Protein AF-M7XDT0-F1 (afdb_monomer_lite)

Organism: NCBI:txid1239962

Secondary structure (DSSP, 8-state):
-HHHHHHHHHHHHHHHHHHSHHHHHHSHHHHHHH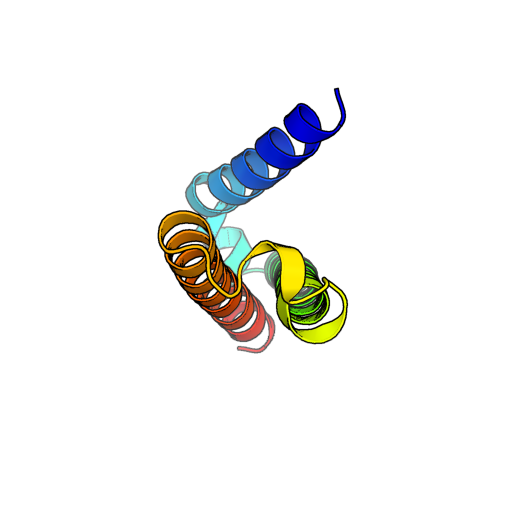HHHHHHHHHHHHIIIIIS-GGGTTT-HHHHHHHHHHHHHHHHHHHHHHHHHH-

Radius of gyration: 14.78 Å; chains: 1; bounding box: 34×31×40 Å

pLDDT: mean 94.97, std 3.2, range [81.19, 98.0]

Sequence (87 aa):
MHTFFIAFTVFAMGVLCITSYADLIGTKLGKHICFGLGVFWTIRLFVQLFVYSPKLWKGKTFETIVHILFSLFWTYMGVVFLWTALN

Structure (mmCIF, N/CA/C/O backbone):
data_AF-M7XDT0-F1
#
_entry.id   AF-M7XDT0-F1
#
loop_
_atom_site.group_PDB
_atom_site.id
_atom_site.type_symbol
_atom_site.label_atom_id
_atom_site.label_alt_id
_atom_site.label_comp_id
_atom_site.label_asym_id
_atom_site.label_entity_id
_atom_site.label_seq_id
_atom_site.pdbx_PDB_ins_code
_atom_site.Cartn_x
_atom_site.Cartn_y
_atom_site.Cartn_z
_atom_site.occupancy
_atom_site.B_iso_or_equiv
_atom_site.auth_seq_id
_atom_site.auth_comp_id
_atom_site.auth_asym_id
_atom_site.auth_atom_id
_atom_site.pdbx_PDB_model_num
ATOM 1 N N . MET A 1 1 ? -7.060 18.285 6.355 1.00 81.19 1 MET A N 1
ATOM 2 C CA . MET A 1 1 ? -5.897 18.391 5.442 1.00 81.19 1 MET A CA 1
ATOM 3 C C . MET A 1 1 ? -5.148 17.067 5.300 1.00 81.19 1 MET A C 1
ATOM 5 O O . MET A 1 1 ? -5.088 16.563 4.193 1.00 81.19 1 MET A O 1
ATOM 9 N N . HIS A 1 2 ? -4.654 16.435 6.374 1.00 83.12 2 HIS A N 1
ATOM 10 C CA . HIS A 1 2 ? -3.885 15.175 6.265 1.00 83.12 2 HIS A CA 1
ATOM 11 C C . HIS A 1 2 ? -4.630 14.004 5.599 1.00 83.12 2 HIS A C 1
ATOM 13 O O . HIS A 1 2 ? -4.063 13.311 4.761 1.00 83.12 2 HIS A O 1
ATOM 19 N N . THR A 1 3 ? -5.912 13.804 5.916 1.00 89.62 3 THR A N 1
ATOM 20 C CA . THR A 1 3 ? -6.738 12.733 5.328 1.00 89.62 3 THR A CA 1
ATOM 21 C C . THR A 1 3 ? -6.919 12.872 3.817 1.00 89.62 3 THR A C 1
ATOM 23 O O . THR A 1 3 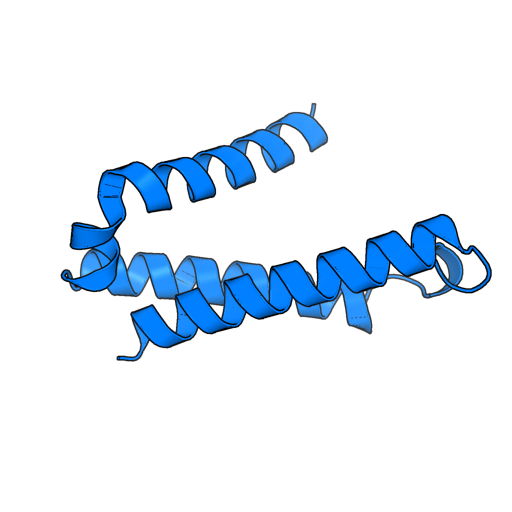? -6.942 11.865 3.115 1.00 89.62 3 THR A O 1
ATOM 26 N N . PHE A 1 4 ? -6.976 14.108 3.310 1.00 91.50 4 PHE A N 1
ATOM 27 C CA . PHE A 1 4 ? -7.029 14.383 1.876 1.00 91.50 4 PHE A CA 1
ATOM 28 C C . PHE A 1 4 ? -5.764 13.890 1.169 1.00 91.50 4 PHE A C 1
ATOM 30 O O . PHE A 1 4 ? -5.864 13.173 0.182 1.00 91.50 4 PHE A O 1
ATOM 37 N N . PHE A 1 5 ? -4.580 14.192 1.711 1.00 92.00 5 PHE A N 1
ATOM 38 C CA . PHE A 1 5 ? -3.319 13.728 1.126 1.00 92.00 5 PHE A CA 1
ATOM 39 C C . PHE A 1 5 ? -3.184 12.207 1.151 1.00 92.00 5 PHE A C 1
ATOM 41 O O . PHE A 1 5 ? -2.657 11.631 0.207 1.00 92.00 5 PHE A O 1
ATOM 48 N N . ILE A 1 6 ? -3.693 11.540 2.191 1.00 92.31 6 ILE A N 1
ATOM 49 C CA . ILE A 1 6 ? -3.723 10.072 2.225 1.00 92.31 6 ILE A CA 1
ATOM 50 C C . ILE A 1 6 ? -4.598 9.546 1.084 1.00 92.31 6 ILE A C 1
ATOM 52 O O . ILE A 1 6 ? -4.134 8.724 0.300 1.00 92.31 6 ILE A O 1
ATOM 56 N N . ALA A 1 7 ? -5.832 10.040 0.957 1.00 93.62 7 ALA A N 1
ATOM 57 C CA . ALA A 1 7 ? -6.741 9.617 -0.106 1.00 93.62 7 ALA A CA 1
ATOM 58 C C . ALA A 1 7 ? -6.164 9.900 -1.503 1.00 93.62 7 ALA A C 1
ATOM 60 O O . ALA A 1 7 ? -6.195 9.028 -2.368 1.00 93.62 7 ALA A O 1
ATOM 61 N N . PHE A 1 8 ? -5.575 11.081 -1.697 1.00 95.88 8 PHE A N 1
ATOM 62 C CA . PHE A 1 8 ? -4.939 11.477 -2.949 1.00 95.88 8 PHE A CA 1
ATOM 63 C C . PHE A 1 8 ? -3.751 10.580 -3.307 1.00 95.88 8 PHE A C 1
ATOM 65 O O . PHE A 1 8 ? -3.649 10.132 -4.443 1.00 95.88 8 PHE A O 1
ATOM 72 N N . THR A 1 9 ? -2.888 10.253 -2.344 1.00 94.75 9 THR A N 1
ATOM 73 C CA . THR A 1 9 ? -1.754 9.348 -2.572 1.00 94.75 9 THR A CA 1
ATOM 74 C C . THR A 1 9 ? -2.223 7.949 -2.966 1.00 94.75 9 THR A C 1
ATOM 76 O O . THR A 1 9 ? -1.695 7.377 -3.915 1.00 94.75 9 THR A O 1
ATOM 79 N N . VAL A 1 10 ? -3.248 7.405 -2.298 1.00 95.00 10 VAL A N 1
ATOM 80 C CA . VAL A 1 10 ? -3.815 6.092 -2.660 1.00 95.00 10 VAL A CA 1
ATOM 81 C C . VAL A 1 10 ? -4.450 6.130 -4.052 1.00 95.00 10 VAL A C 1
ATOM 83 O O . VAL A 1 10 ? -4.251 5.211 -4.845 1.00 95.00 10 VAL A O 1
ATOM 86 N N . PHE A 1 11 ? -5.159 7.211 -4.379 1.00 96.56 11 PHE A N 1
ATOM 87 C CA . PHE A 1 11 ? -5.707 7.430 -5.714 1.00 96.56 11 PHE A CA 1
ATOM 88 C C . PHE A 1 11 ? -4.603 7.487 -6.779 1.00 96.56 11 PHE A C 1
ATOM 90 O O . PHE A 1 11 ? -4.687 6.781 -7.780 1.00 96.56 11 PHE A O 1
ATOM 97 N N . ALA A 1 12 ? -3.536 8.252 -6.542 1.00 97.31 12 ALA A N 1
ATOM 98 C CA . ALA A 1 12 ? -2.406 8.371 -7.459 1.00 97.31 12 ALA A CA 1
ATOM 99 C C . ALA A 1 12 ? -1.679 7.032 -7.670 1.00 97.31 12 ALA A C 1
ATOM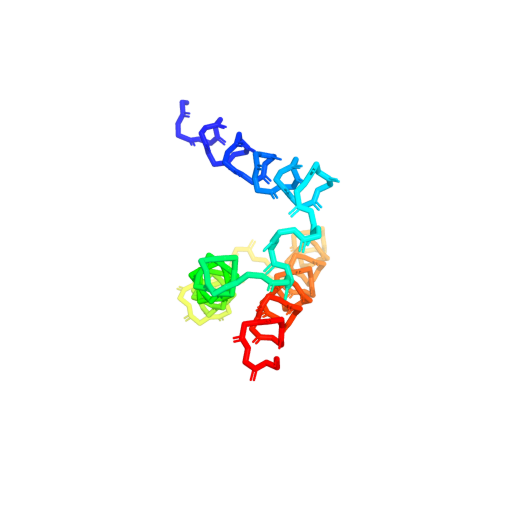 101 O O . ALA A 1 12 ? -1.330 6.703 -8.801 1.00 97.31 12 ALA A O 1
ATOM 102 N N . MET A 1 13 ? -1.508 6.224 -6.615 1.00 96.06 13 MET A N 1
ATOM 103 C CA . MET A 1 13 ? -0.983 4.856 -6.734 1.00 96.06 13 MET A CA 1
ATOM 104 C C . MET A 1 13 ? -1.875 3.987 -7.632 1.00 96.06 13 MET A C 1
ATOM 106 O O . MET A 1 13 ? -1.365 3.222 -8.447 1.00 96.06 13 MET A O 1
ATOM 110 N N . GLY A 1 14 ? -3.200 4.121 -7.518 1.00 95.69 14 GLY A N 1
ATOM 111 C CA . GLY A 1 14 ? -4.155 3.437 -8.392 1.00 95.69 14 GLY A CA 1
ATOM 112 C C . GLY A 1 14 ? -4.055 3.893 -9.850 1.00 95.69 14 GLY A C 1
ATOM 113 O O . GLY A 1 14 ? -3.970 3.055 -10.745 1.00 95.69 14 GLY A O 1
ATOM 114 N N . VAL A 1 15 ? -3.996 5.207 -10.092 1.00 97.81 15 VAL A N 1
ATOM 115 C CA . VAL A 1 15 ? -3.808 5.774 -11.439 1.00 97.81 15 VAL A CA 1
ATOM 116 C C . VAL A 1 15 ? -2.518 5.254 -12.066 1.00 97.81 15 VAL A C 1
ATOM 118 O O . VAL A 1 15 ? -2.563 4.764 -13.188 1.00 97.81 15 VAL A O 1
ATOM 121 N N . LEU A 1 16 ? -1.408 5.261 -11.319 1.00 96.56 16 LEU A N 1
ATOM 122 C CA . LEU A 1 16 ? -0.117 4.731 -11.766 1.00 96.56 16 LEU A CA 1
ATOM 123 C C . LEU A 1 16 ? -0.224 3.271 -12.234 1.00 96.56 16 LEU A C 1
ATOM 125 O O . LEU A 1 16 ? 0.344 2.908 -13.262 1.00 96.56 16 LEU A O 1
ATOM 129 N N . CYS A 1 17 ? -0.984 2.442 -11.513 1.00 95.88 17 CYS A N 1
ATOM 130 C CA . CYS A 1 17 ? -1.209 1.051 -11.901 1.00 95.88 17 CYS A CA 1
ATOM 131 C C . CYS A 1 17 ? -2.009 0.928 -13.198 1.00 95.88 17 CYS A C 1
ATOM 133 O O . CYS A 1 17 ? -1.738 0.029 -13.977 1.00 95.88 17 CYS A O 1
ATOM 135 N N . ILE A 1 18 ? -2.982 1.803 -13.450 1.00 97.00 18 ILE A N 1
ATOM 136 C CA . ILE A 1 18 ? -3.817 1.735 -14.659 1.00 97.00 18 ILE A CA 1
ATOM 137 C C . ILE A 1 18 ? -3.058 2.275 -15.876 1.00 97.00 18 ILE A C 1
ATOM 139 O O . ILE A 1 18 ? -3.107 1.680 -16.950 1.00 97.00 18 ILE A O 1
ATOM 143 N N . THR A 1 19 ? -2.346 3.391 -15.722 1.00 97.69 19 THR A N 1
ATOM 144 C CA . THR A 1 19 ? -1.705 4.091 -16.845 1.00 97.69 19 THR A CA 1
ATOM 145 C C . THR A 1 19 ? -0.352 3.510 -17.229 1.00 97.69 19 THR A C 1
ATOM 147 O O . THR A 1 19 ? 0.063 3.658 -18.374 1.00 97.69 19 THR A O 1
ATOM 150 N N . SER A 1 20 ? 0.352 2.877 -16.287 1.00 95.81 20 SER A N 1
ATOM 151 C CA . SER A 1 20 ? 1.767 2.513 -16.445 1.00 95.81 20 SER A CA 1
ATOM 152 C C . SER A 1 20 ? 2.059 1.064 -16.045 1.00 95.81 20 SER A C 1
ATOM 154 O O . SER A 1 20 ? 3.193 0.737 -15.696 1.00 95.81 20 SER A O 1
ATOM 156 N N . TYR A 1 21 ? 1.059 0.171 -16.104 1.00 95.25 21 TYR A N 1
ATOM 157 C CA . TYR A 1 21 ? 1.228 -1.234 -15.705 1.00 95.25 21 TYR A CA 1
ATOM 158 C C . TYR A 1 21 ? 2.369 -1.936 -16.454 1.00 95.25 21 TYR A C 1
ATOM 160 O O . TYR A 1 21 ? 3.138 -2.660 -15.831 1.00 95.25 21 TYR A O 1
ATOM 168 N N . ALA A 1 22 ? 2.502 -1.711 -17.768 1.00 96.19 22 ALA A N 1
ATOM 169 C CA . ALA A 1 22 ? 3.501 -2.382 -18.598 1.00 96.19 22 ALA A CA 1
ATOM 170 C C . ALA A 1 22 ? 4.934 -2.049 -18.147 1.00 96.19 22 ALA A C 1
ATOM 172 O O . ALA A 1 22 ? 5.780 -2.938 -18.050 1.00 96.19 22 ALA A O 1
ATOM 173 N N . ASP A 1 23 ? 5.180 -0.789 -17.783 1.00 96.56 23 ASP A N 1
ATOM 174 C CA . ASP A 1 23 ? 6.481 -0.348 -17.282 1.00 96.56 23 ASP A CA 1
ATOM 175 C C . ASP A 1 23 ? 6.738 -0.827 -15.851 1.00 96.56 23 ASP A C 1
ATOM 177 O O . ASP A 1 23 ? 7.869 -1.194 -15.518 1.00 96.56 23 ASP A O 1
ATOM 181 N N . LEU A 1 24 ? 5.695 -0.860 -15.012 1.00 96.31 24 LEU A N 1
ATOM 182 C CA . LEU A 1 24 ? 5.777 -1.367 -13.640 1.00 96.31 24 LEU A CA 1
ATOM 183 C C . LEU A 1 24 ? 6.216 -2.835 -13.601 1.00 96.31 24 LEU A C 1
ATOM 185 O O . LEU A 1 24 ? 7.086 -3.183 -12.806 1.00 96.31 24 LEU A O 1
ATOM 189 N N . ILE A 1 25 ? 5.656 -3.675 -14.474 1.00 96.38 25 ILE A N 1
ATOM 190 C CA . ILE A 1 25 ? 5.973 -5.111 -14.519 1.00 96.38 25 ILE A CA 1
ATOM 191 C C . ILE A 1 25 ? 7.240 -5.415 -15.335 1.00 96.38 25 ILE A C 1
ATOM 193 O O . ILE A 1 25 ? 7.961 -6.363 -15.029 1.00 96.38 25 ILE A O 1
ATOM 197 N N . GLY A 1 26 ? 7.514 -4.632 -16.386 1.00 94.94 26 GLY A N 1
ATOM 198 C CA . GLY A 1 26 ? 8.532 -4.955 -17.390 1.00 94.94 26 GLY A CA 1
ATOM 199 C C . GLY A 1 26 ? 9.915 -4.362 -17.131 1.00 94.94 26 GLY A C 1
ATOM 200 O O . GLY A 1 26 ? 10.904 -4.859 -17.669 1.00 94.94 26 GLY A O 1
ATOM 201 N N . THR A 1 27 ? 10.022 -3.309 -16.316 1.00 97.12 27 THR A N 1
ATOM 202 C CA . THR A 1 27 ? 11.286 -2.576 -16.135 1.00 97.12 27 THR A CA 1
ATOM 203 C C . THR A 1 27 ? 11.887 -2.775 -14.748 1.00 97.12 27 THR A C 1
ATOM 205 O O . THR A 1 27 ? 11.187 -2.958 -13.754 1.00 97.12 27 THR A O 1
ATOM 208 N N . LYS A 1 28 ? 13.219 -2.666 -14.646 1.00 96.50 28 LYS A N 1
ATOM 209 C CA . LYS A 1 28 ? 13.923 -2.732 -13.354 1.00 96.50 28 LYS A CA 1
ATOM 210 C C . LYS A 1 28 ? 13.462 -1.630 -12.391 1.00 96.50 28 LYS A C 1
ATOM 212 O O . LYS A 1 28 ? 13.277 -1.890 -11.206 1.00 96.50 28 LYS A O 1
ATOM 217 N N . LEU A 1 29 ? 13.259 -0.411 -12.899 1.00 96.88 29 LEU A N 1
ATOM 218 C CA . LEU A 1 29 ? 12.735 0.697 -12.098 1.00 96.88 29 LEU A CA 1
ATOM 219 C C . LEU A 1 29 ? 11.304 0.407 -11.627 1.00 96.88 29 LEU A C 1
ATOM 221 O O . LEU A 1 29 ? 11.014 0.587 -10.448 1.00 96.88 29 LEU A O 1
ATOM 225 N N . GLY A 1 30 ? 10.449 -0.097 -12.519 1.00 96.94 30 GLY A N 1
ATOM 226 C CA . GLY A 1 30 ? 9.091 -0.530 -12.200 1.00 96.94 30 GLY A CA 1
ATOM 227 C C . GLY A 1 30 ? 9.057 -1.538 -11.055 1.00 96.94 30 GLY A C 1
ATOM 228 O O . GLY A 1 30 ? 8.381 -1.302 -10.056 1.00 96.94 30 GLY A O 1
ATOM 229 N N . LYS A 1 31 ? 9.896 -2.578 -11.114 1.00 96.56 31 LYS A N 1
ATOM 230 C CA . LYS A 1 31 ? 10.022 -3.570 -10.034 1.00 96.56 31 LYS A CA 1
ATOM 231 C C . LYS A 1 31 ? 10.479 -2.961 -8.706 1.00 96.56 31 LYS A C 1
ATOM 233 O O . LYS A 1 31 ? 9.956 -3.333 -7.659 1.00 96.56 31 LYS A O 1
ATOM 238 N N . HIS A 1 32 ? 11.395 -1.988 -8.717 1.00 97.69 32 HIS A N 1
ATOM 239 C CA . HIS A 1 32 ? 11.780 -1.261 -7.498 1.00 97.69 32 HIS A CA 1
ATOM 240 C C . HIS A 1 32 ? 10.633 -0.411 -6.930 1.00 97.69 32 HIS A C 1
ATOM 242 O O . HIS A 1 32 ? 10.451 -0.366 -5.711 1.00 97.69 32 HIS A O 1
ATOM 248 N N . ILE A 1 33 ? 9.830 0.223 -7.790 1.00 97.38 33 ILE A N 1
ATOM 249 C CA . ILE A 1 33 ? 8.624 0.952 -7.375 1.00 97.38 33 ILE A CA 1
ATOM 250 C C . ILE A 1 33 ? 7.614 -0.024 -6.760 1.00 97.38 33 ILE A C 1
ATOM 252 O O . ILE A 1 33 ? 7.133 0.217 -5.653 1.00 97.38 33 ILE A O 1
ATOM 256 N N . CYS A 1 34 ? 7.344 -1.153 -7.420 1.00 97.69 34 CYS A N 1
ATOM 257 C CA . CYS A 1 34 ? 6.481 -2.209 -6.894 1.00 97.69 34 CYS A CA 1
ATOM 258 C C . CYS A 1 34 ? 6.988 -2.736 -5.548 1.00 97.69 34 CYS A C 1
ATOM 260 O O . CYS A 1 34 ? 6.189 -2.904 -4.634 1.00 97.69 34 CYS A O 1
ATOM 262 N N . PHE A 1 35 ? 8.300 -2.912 -5.369 1.00 98.00 35 PHE A N 1
ATOM 263 C CA . PHE A 1 35 ? 8.872 -3.318 -4.085 1.00 98.00 35 PHE A CA 1
ATOM 264 C C . PHE A 1 35 ? 8.548 -2.305 -2.981 1.00 98.00 35 PHE A C 1
ATOM 266 O O . PHE A 1 35 ? 8.040 -2.679 -1.924 1.00 98.00 35 PHE A O 1
ATOM 273 N N . GLY A 1 36 ? 8.777 -1.013 -3.241 1.00 97.62 36 GLY A N 1
ATOM 274 C CA . GLY A 1 36 ? 8.463 0.059 -2.295 1.00 97.62 36 GLY A CA 1
ATOM 275 C C . GLY A 1 36 ? 6.976 0.113 -1.933 1.00 97.62 36 GLY A C 1
ATOM 276 O O . GLY A 1 36 ? 6.633 0.202 -0.753 1.00 97.62 36 GLY A O 1
ATOM 277 N N . LEU A 1 37 ? 6.089 -0.008 -2.926 1.00 97.31 37 LEU A N 1
ATOM 278 C CA . LEU A 1 37 ? 4.639 -0.064 -2.707 1.00 97.31 37 LEU A CA 1
ATOM 279 C C . LEU A 1 37 ? 4.230 -1.317 -1.918 1.00 97.31 37 LEU A C 1
ATOM 281 O O . LEU A 1 37 ? 3.430 -1.222 -0.989 1.00 97.31 37 LEU A O 1
ATOM 285 N N . GLY A 1 38 ? 4.814 -2.475 -2.223 1.00 97.50 38 GLY A N 1
ATOM 286 C CA . GLY A 1 38 ? 4.572 -3.730 -1.510 1.00 97.50 38 GLY A CA 1
ATOM 287 C C . GLY A 1 38 ? 4.976 -3.658 -0.036 1.00 97.50 38 GLY A C 1
ATOM 288 O O . GLY A 1 38 ? 4.194 -4.029 0.845 1.00 97.50 38 GLY A O 1
ATOM 289 N N . VAL A 1 39 ? 6.155 -3.100 0.254 1.00 98.00 39 VAL A N 1
ATOM 290 C CA . VAL A 1 39 ? 6.617 -2.836 1.627 1.00 98.00 39 VAL A CA 1
ATOM 291 C C . VAL A 1 39 ? 5.684 -1.852 2.334 1.00 98.00 39 VAL A C 1
ATOM 293 O O . VAL A 1 39 ? 5.271 -2.114 3.463 1.00 98.00 39 VAL A O 1
ATOM 296 N N . PHE A 1 40 ? 5.294 -0.758 1.673 1.00 97.25 40 PHE A N 1
ATOM 297 C CA . PHE A 1 40 ? 4.368 0.229 2.233 1.00 97.25 40 PHE A CA 1
ATOM 298 C C . PHE A 1 40 ? 3.037 -0.407 2.664 1.00 97.25 40 PHE A C 1
ATOM 300 O O . PHE A 1 40 ? 2.605 -0.219 3.804 1.00 97.25 40 PHE A O 1
ATOM 307 N N . TRP A 1 41 ? 2.407 -1.203 1.793 1.00 97.06 41 TRP A N 1
ATOM 308 C CA . TRP A 1 41 ? 1.142 -1.874 2.111 1.00 97.06 41 TRP A CA 1
ATOM 309 C C . TRP A 1 41 ? 1.291 -2.926 3.210 1.00 97.06 41 TRP A C 1
ATOM 311 O O . TRP A 1 41 ? 0.423 -3.026 4.077 1.00 97.06 41 TRP A O 1
ATOM 321 N N . THR A 1 42 ? 2.414 -3.646 3.234 1.00 96.94 42 THR A N 1
ATOM 322 C CA . THR A 1 42 ? 2.711 -4.643 4.274 1.00 96.94 42 THR A CA 1
ATOM 323 C C . THR A 1 42 ? 2.891 -3.992 5.642 1.00 96.94 42 THR A C 1
ATOM 325 O O . THR A 1 42 ? 2.281 -4.429 6.618 1.00 96.94 42 THR A O 1
ATOM 328 N N . ILE A 1 43 ? 3.663 -2.904 5.728 1.00 97.38 43 ILE A N 1
ATOM 329 C CA . ILE A 1 43 ? 3.823 -2.137 6.972 1.00 97.38 43 ILE A CA 1
ATOM 330 C C . ILE A 1 43 ? 2.471 -1.572 7.414 1.00 97.38 43 ILE A C 1
ATOM 332 O O . ILE A 1 43 ? 2.135 -1.626 8.596 1.00 97.38 43 ILE A O 1
ATOM 336 N N . ARG A 1 44 ? 1.660 -1.068 6.477 1.00 94.50 44 ARG A N 1
ATOM 337 C CA . ARG A 1 44 ? 0.325 -0.548 6.792 1.00 94.50 44 ARG A CA 1
ATOM 338 C C . ARG A 1 44 ? -0.593 -1.625 7.369 1.00 94.50 44 ARG A C 1
ATOM 340 O O . ARG A 1 44 ? -1.264 -1.361 8.366 1.00 94.50 44 ARG A O 1
ATOM 347 N N . LEU A 1 45 ? -0.587 -2.826 6.793 1.00 96.44 45 LEU A N 1
ATOM 348 C CA . LEU A 1 45 ? -1.310 -3.980 7.327 1.00 96.44 45 LEU A CA 1
ATOM 349 C C . LEU A 1 45 ? -0.790 -4.368 8.718 1.00 96.44 45 LEU A C 1
ATOM 351 O O . LEU A 1 45 ? -1.585 -4.557 9.635 1.00 96.44 45 LEU A O 1
ATOM 355 N N . PHE A 1 46 ? 0.532 -4.422 8.903 1.00 96.88 46 PHE A N 1
ATOM 356 C CA . PHE A 1 46 ? 1.155 -4.744 10.188 1.00 96.88 46 PHE A CA 1
ATOM 357 C C . PHE A 1 46 ? 0.723 -3.770 11.291 1.00 96.88 46 PHE A C 1
ATOM 359 O O . PHE A 1 46 ? 0.243 -4.185 12.344 1.00 96.88 46 PHE A O 1
ATOM 366 N N . VAL A 1 47 ? 0.819 -2.463 11.038 1.00 95.44 47 VAL A N 1
ATOM 367 C CA . VAL A 1 47 ? 0.370 -1.434 11.988 1.00 95.44 47 VAL A CA 1
ATOM 368 C C . VAL A 1 47 ? -1.121 -1.594 12.293 1.00 95.44 47 VAL A C 1
ATOM 370 O O . VAL A 1 47 ? -1.528 -1.490 13.451 1.00 95.44 47 VAL A O 1
ATOM 373 N N . GLN A 1 48 ? -1.937 -1.906 11.283 1.00 92.56 48 GLN A N 1
ATOM 374 C CA . GLN A 1 48 ? -3.372 -2.085 11.474 1.00 92.56 48 GLN A CA 1
ATOM 375 C C . GLN A 1 48 ? -3.726 -3.271 12.379 1.00 92.56 48 GLN A C 1
ATOM 377 O O . GLN A 1 48 ? -4.652 -3.153 13.181 1.00 92.56 48 GLN A O 1
ATOM 382 N N . LEU A 1 49 ? -3.001 -4.384 12.268 1.00 92.62 49 LEU A N 1
ATOM 383 C CA . LEU A 1 49 ? -3.281 -5.603 13.029 1.00 92.62 49 LEU A CA 1
ATOM 384 C C . LEU A 1 49 ? -2.651 -5.597 14.428 1.00 92.62 49 LEU A C 1
ATOM 386 O O . LEU A 1 49 ? -3.273 -6.082 15.372 1.00 92.62 49 LEU A O 1
ATOM 390 N N . PHE A 1 50 ? -1.434 -5.062 14.565 1.00 93.88 50 PHE A N 1
ATOM 391 C CA . PHE A 1 50 ? -0.632 -5.219 15.785 1.00 93.88 50 PHE A CA 1
ATOM 392 C C . PHE A 1 50 ? -0.487 -3.944 16.617 1.00 93.88 50 PHE A C 1
ATOM 394 O O . PHE A 1 50 ? -0.300 -4.033 17.828 1.00 93.88 50 PHE A O 1
ATOM 401 N N . VAL A 1 51 ? -0.562 -2.760 16.002 1.00 94.25 51 VAL A N 1
ATOM 402 C CA . VAL A 1 51 ? -0.317 -1.487 16.703 1.00 94.25 51 VAL A CA 1
ATOM 403 C C . VAL A 1 51 ? -1.625 -0.816 17.114 1.00 94.25 51 VAL A C 1
ATOM 405 O O . VAL A 1 51 ? -1.724 -0.281 18.220 1.00 94.25 51 VAL A O 1
ATOM 408 N N . TYR A 1 52 ? -2.652 -0.834 16.259 1.00 90.38 52 TYR A N 1
ATOM 409 C CA . TYR A 1 52 ? -3.933 -0.220 16.609 1.00 90.38 52 TYR A CA 1
ATOM 410 C C . TYR A 1 52 ? -4.703 -1.019 17.660 1.00 90.38 52 TYR A C 1
ATOM 412 O O . TYR A 1 52 ? -4.824 -2.240 17.603 1.00 90.38 52 TYR A O 1
ATOM 420 N N . SER A 1 53 ? -5.279 -0.294 18.624 1.00 91.94 53 SER A N 1
ATOM 421 C CA . SER A 1 53 ? -6.034 -0.909 19.711 1.00 91.94 53 SER A CA 1
ATOM 422 C C . SER A 1 53 ? -7.270 -1.647 19.178 1.00 91.94 53 SER A C 1
ATOM 424 O O . SER A 1 53 ? -8.098 -1.028 18.498 1.00 91.94 53 SER A O 1
ATOM 426 N N . PRO A 1 54 ? -7.495 -2.914 19.579 1.00 89.56 54 PRO A N 1
ATOM 427 C CA . PRO A 1 54 ? -8.712 -3.647 19.239 1.00 89.56 54 PRO A CA 1
ATOM 428 C C . PRO A 1 54 ? -10.003 -2.954 19.691 1.00 89.56 54 PRO A C 1
ATOM 430 O O . PRO A 1 54 ? -11.061 -3.209 19.125 1.00 89.56 54 PRO A O 1
ATOM 433 N N . LYS A 1 55 ? -9.928 -2.036 20.668 1.00 91.50 55 LYS A N 1
ATOM 434 C CA . LYS A 1 55 ? -11.065 -1.228 21.148 1.00 91.50 55 LYS A CA 1
ATOM 435 C C . LYS A 1 55 ? -11.719 -0.379 20.050 1.00 91.50 55 LYS A C 1
ATOM 437 O O . LYS A 1 55 ? -12.864 0.032 20.206 1.00 91.50 55 LYS A O 1
ATOM 442 N N . LEU A 1 56 ? -11.000 -0.092 18.963 1.00 87.31 56 LEU A N 1
ATOM 443 C CA . LEU A 1 56 ? -11.513 0.717 17.856 1.00 87.31 56 LEU A CA 1
ATOM 444 C C . LEU A 1 56 ? -12.571 -0.017 17.025 1.00 87.31 56 LEU A C 1
ATOM 446 O O . LEU A 1 56 ? -13.464 0.636 16.491 1.00 87.31 56 LEU A O 1
ATOM 450 N N . TRP A 1 57 ? -12.491 -1.347 16.938 1.00 89.62 57 TRP A N 1
ATOM 451 C CA . TRP A 1 57 ? -13.341 -2.143 16.049 1.00 89.62 57 TRP A CA 1
ATOM 452 C C . TRP A 1 57 ? -14.078 -3.282 16.761 1.00 89.62 57 TRP A C 1
ATOM 454 O O . TRP A 1 57 ? -15.235 -3.554 16.450 1.00 89.62 57 TRP A O 1
ATOM 464 N N . LYS A 1 58 ? -13.460 -3.929 17.754 1.00 86.06 58 LYS A N 1
ATOM 465 C CA . LYS A 1 58 ? -14.028 -5.103 18.425 1.00 86.06 58 LYS A CA 1
ATOM 466 C C . LYS A 1 58 ? -15.287 -4.731 19.215 1.00 86.06 58 LYS A C 1
ATOM 468 O O . LYS A 1 58 ? -15.255 -3.847 20.065 1.00 86.06 58 LYS A O 1
ATOM 473 N N . GLY A 1 59 ? -16.384 -5.441 18.946 1.00 92.69 59 GLY A N 1
ATOM 474 C CA . GLY A 1 59 ? -17.699 -5.189 19.554 1.00 92.69 59 GLY A CA 1
ATOM 475 C C . GLY A 1 59 ? -18.576 -4.210 18.770 1.00 92.69 59 GLY A C 1
ATOM 476 O O . GLY A 1 59 ? -19.728 -4.006 19.142 1.00 92.69 59 GLY A O 1
ATOM 477 N N . LYS A 1 60 ? -18.069 -3.646 17.666 1.00 94.62 60 LYS A N 1
ATOM 478 C CA . LYS A 1 60 ? -18.837 -2.792 16.760 1.00 94.62 60 LYS A CA 1
ATOM 479 C C . LYS A 1 60 ? -18.905 -3.439 15.381 1.00 94.62 60 LYS A C 1
ATOM 481 O O . LYS A 1 60 ? -17.877 -3.665 14.742 1.00 94.62 60 LYS A O 1
ATOM 486 N N . THR A 1 61 ? -20.110 -3.805 14.949 1.00 93.69 61 THR A N 1
ATOM 487 C CA . THR A 1 61 ? -20.319 -4.628 13.747 1.00 93.69 61 THR A CA 1
ATOM 488 C C . THR A 1 61 ? -19.800 -3.940 12.489 1.00 93.69 61 THR A C 1
ATOM 490 O O . THR A 1 61 ? -19.018 -4.538 11.753 1.00 93.69 61 THR A O 1
ATOM 493 N N . PHE A 1 62 ? -20.167 -2.675 12.275 1.00 95.00 62 PHE A N 1
ATOM 494 C CA . PHE A 1 62 ? -19.740 -1.902 11.112 1.00 95.00 62 PHE A CA 1
ATOM 495 C C . PHE A 1 62 ? -18.215 -1.745 11.057 1.00 95.00 62 PHE A C 1
ATOM 497 O O . PHE A 1 62 ? -17.591 -2.106 10.061 1.00 95.00 62 PHE A O 1
ATOM 504 N N . GLU A 1 63 ? -17.589 -1.290 12.141 1.00 95.31 63 GLU A N 1
ATOM 505 C CA . GLU A 1 63 ? -16.142 -1.087 12.200 1.00 95.31 63 GLU A CA 1
ATOM 506 C C . GLU A 1 63 ? -15.370 -2.401 12.072 1.00 95.31 63 GLU A C 1
ATOM 508 O O . GLU A 1 63 ? -14.305 -2.418 11.462 1.00 95.31 63 GLU A O 1
ATOM 513 N N . THR A 1 64 ? -15.910 -3.512 12.583 1.00 94.81 64 THR A N 1
ATOM 514 C CA . THR A 1 64 ? -15.320 -4.846 12.391 1.00 94.81 64 THR A CA 1
ATOM 515 C C . THR A 1 64 ? -15.352 -5.259 10.921 1.00 94.81 64 THR A C 1
ATOM 517 O O . THR A 1 64 ? -14.333 -5.705 10.396 1.00 94.81 64 THR A O 1
ATOM 520 N N . ILE A 1 65 ? -16.487 -5.081 10.237 1.00 96.19 65 ILE A N 1
ATOM 521 C CA . ILE A 1 65 ? -16.615 -5.389 8.804 1.00 96.19 65 ILE A CA 1
ATOM 522 C C . ILE A 1 65 ? -15.615 -4.556 8.002 1.00 96.19 65 ILE A C 1
ATOM 524 O O . ILE A 1 65 ? -14.845 -5.102 7.213 1.00 96.19 65 ILE A O 1
ATOM 528 N N . VAL A 1 66 ? -15.577 -3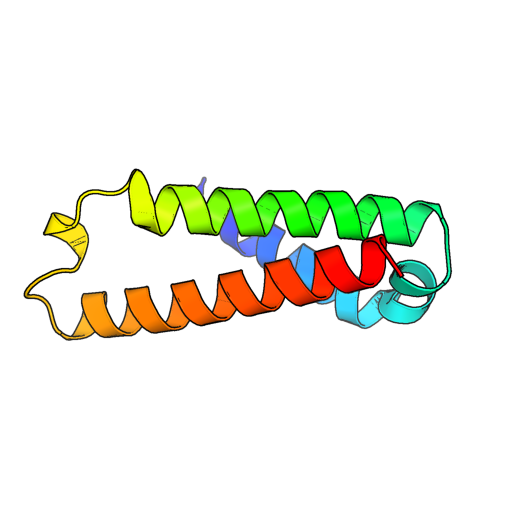.246 8.248 1.00 95.19 66 VAL A N 1
ATOM 529 C CA . VAL A 1 66 ? -14.646 -2.322 7.590 1.00 95.19 66 VAL A CA 1
ATOM 530 C C . VAL A 1 66 ? -13.196 -2.728 7.861 1.00 95.19 66 VAL A C 1
ATOM 532 O O . VAL A 1 66 ? -12.392 -2.776 6.932 1.00 95.19 66 VAL A O 1
ATOM 535 N N . HIS A 1 67 ? -12.855 -3.079 9.103 1.00 94.06 67 HIS A N 1
ATOM 536 C CA . HIS A 1 67 ? -11.511 -3.526 9.465 1.00 94.06 67 HIS A CA 1
ATOM 537 C C . HIS A 1 67 ? -11.098 -4.783 8.688 1.00 94.06 67 HIS A C 1
ATOM 539 O O . HIS A 1 67 ? -10.003 -4.810 8.130 1.00 94.06 67 HIS A O 1
ATOM 545 N N . ILE A 1 68 ? -11.971 -5.792 8.599 1.00 95.44 68 ILE A N 1
ATOM 546 C CA . ILE A 1 68 ? -11.699 -7.034 7.858 1.00 95.44 68 ILE A CA 1
ATOM 547 C C . ILE A 1 68 ? -11.550 -6.752 6.360 1.00 95.44 68 ILE A C 1
ATOM 549 O O . ILE A 1 68 ? -10.563 -7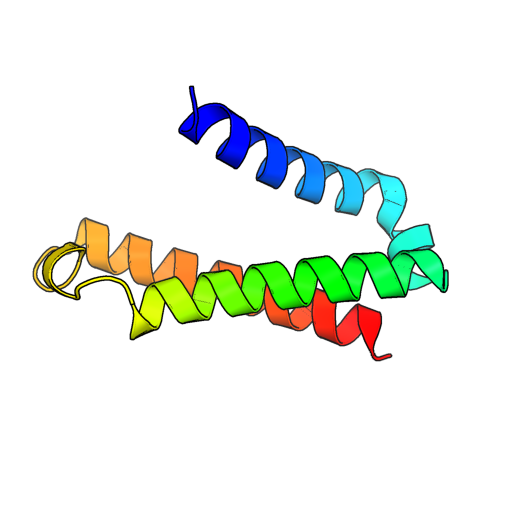.180 5.763 1.00 95.44 68 ILE A O 1
ATOM 553 N N . LEU A 1 69 ? -12.481 -6.003 5.761 1.00 97.19 69 LEU A N 1
ATOM 554 C CA . LEU A 1 69 ? -12.439 -5.654 4.337 1.00 97.19 69 LEU A CA 1
ATOM 555 C C . LEU A 1 69 ? -11.140 -4.935 3.971 1.00 97.19 69 LEU A C 1
ATOM 557 O O . LEU A 1 69 ? -10.475 -5.310 3.006 1.00 97.19 69 LEU A O 1
ATOM 561 N N . PHE A 1 70 ? -10.739 -3.941 4.765 1.00 94.19 70 PHE A N 1
ATOM 562 C CA . PHE A 1 70 ? -9.486 -3.233 4.528 1.00 94.19 70 PHE A CA 1
ATOM 563 C C . PHE A 1 70 ? -8.266 -4.122 4.764 1.00 94.19 70 PHE A C 1
ATOM 565 O O . PHE A 1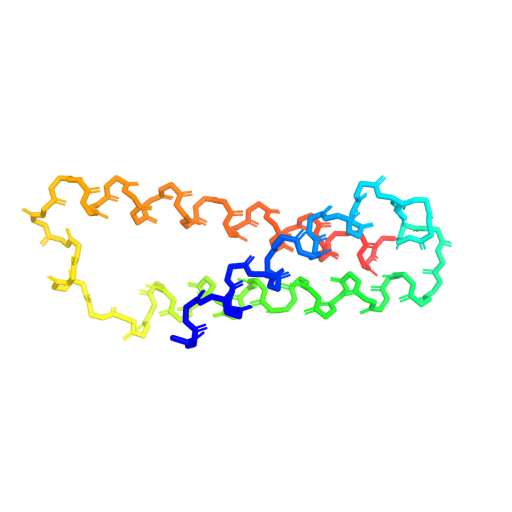 70 ? -7.332 -4.062 3.973 1.00 94.19 70 PHE A O 1
ATOM 572 N N . SER A 1 71 ? -8.262 -4.981 5.784 1.00 96.06 71 SER A N 1
ATOM 573 C CA . SER A 1 71 ? -7.161 -5.929 5.997 1.00 96.06 71 SER A CA 1
ATOM 574 C C . SER A 1 71 ? -6.991 -6.886 4.810 1.00 96.06 71 SER A C 1
ATOM 576 O O . SER A 1 71 ? -5.863 -7.107 4.368 1.00 96.06 71 SER A O 1
ATOM 578 N N . LEU A 1 72 ? -8.086 -7.388 4.230 1.00 97.69 72 LEU A N 1
ATOM 579 C CA . LEU A 1 72 ? -8.047 -8.195 3.003 1.00 97.69 72 LEU A CA 1
ATOM 580 C C . LEU A 1 72 ? -7.516 -7.389 1.813 1.00 97.69 72 LEU A C 1
ATOM 582 O O . LEU A 1 72 ? -6.629 -7.857 1.101 1.00 97.69 72 LEU A O 1
ATOM 586 N N . PHE A 1 73 ? -8.006 -6.162 1.632 1.00 95.56 73 PHE A N 1
ATOM 587 C CA . PHE A 1 73 ? -7.564 -5.278 0.555 1.00 95.56 73 PHE A CA 1
ATOM 588 C C . PHE A 1 73 ? -6.063 -4.970 0.633 1.00 95.56 73 PHE A C 1
ATOM 590 O O . PHE A 1 73 ? -5.345 -5.135 -0.351 1.00 95.56 73 PHE A O 1
ATOM 597 N N . TRP A 1 74 ? -5.555 -4.585 1.805 1.00 95.12 74 TRP A N 1
ATOM 598 C CA . TRP A 1 74 ? -4.130 -4.297 1.989 1.00 95.12 74 TRP A CA 1
ATOM 599 C C . TRP A 1 74 ? -3.258 -5.541 1.827 1.00 95.12 74 TRP A C 1
ATOM 601 O O . TRP A 1 74 ? -2.163 -5.437 1.278 1.00 95.12 74 TRP A O 1
ATOM 611 N N . THR A 1 75 ? -3.751 -6.710 2.246 1.00 97.44 75 THR A N 1
ATOM 612 C CA . THR A 1 75 ? -3.068 -7.991 2.012 1.00 97.44 75 THR A CA 1
ATOM 613 C C . THR A 1 75 ? -2.929 -8.261 0.518 1.00 97.44 75 THR A C 1
ATOM 615 O O . THR A 1 75 ? -1.825 -8.522 0.048 1.00 97.44 75 THR A O 1
ATOM 618 N N . TYR A 1 76 ? -4.023 -8.140 -0.239 1.00 97.19 76 TYR A N 1
ATOM 619 C CA . TYR A 1 76 ? -4.012 -8.312 -1.691 1.00 97.19 76 TYR A CA 1
ATOM 620 C C . TYR A 1 76 ? -3.008 -7.367 -2.362 1.00 97.19 76 TYR A C 1
ATOM 622 O O . TYR A 1 76 ? -2.149 -7.817 -3.118 1.00 97.19 76 TYR A O 1
ATOM 630 N N . MET A 1 77 ? -3.063 -6.075 -2.028 1.00 96.44 77 MET A N 1
ATOM 631 C CA . MET A 1 77 ? -2.148 -5.074 -2.579 1.00 96.44 77 MET A CA 1
ATOM 632 C C . MET A 1 77 ? -0.688 -5.406 -2.250 1.00 96.44 77 MET A C 1
ATOM 634 O O . MET A 1 77 ? 0.152 -5.426 -3.147 1.00 96.44 77 MET A O 1
ATOM 638 N N . GLY A 1 78 ? -0.382 -5.720 -0.987 1.00 97.00 78 GLY A N 1
ATOM 639 C CA . GLY A 1 78 ? 0.964 -6.105 -0.560 1.00 97.00 78 GLY A CA 1
ATOM 640 C C . GLY A 1 78 ? 1.498 -7.312 -1.333 1.00 97.00 78 GLY A C 1
ATOM 641 O O . GLY A 1 78 ? 2.604 -7.252 -1.868 1.00 97.00 78 GLY A O 1
ATOM 642 N N . VAL A 1 79 ? 0.693 -8.371 -1.459 1.00 97.88 79 VAL A N 1
ATOM 643 C CA . VAL A 1 79 ? 1.073 -9.594 -2.181 1.00 97.88 79 VAL A CA 1
ATOM 644 C C . VAL A 1 79 ? 1.316 -9.320 -3.661 1.00 97.88 79 VAL A C 1
ATOM 646 O O . VAL A 1 79 ? 2.363 -9.708 -4.168 1.00 97.88 79 VAL A O 1
ATOM 649 N N . VAL A 1 80 ? 0.405 -8.636 -4.357 1.00 97.06 80 VAL A N 1
ATOM 650 C CA . VAL A 1 80 ? 0.537 -8.380 -5.804 1.00 97.06 80 VAL A CA 1
ATOM 651 C C . VAL A 1 80 ? 1.781 -7.548 -6.113 1.00 97.06 80 VAL A C 1
ATOM 653 O O . VAL A 1 80 ? 2.535 -7.874 -7.033 1.00 97.06 80 VAL A O 1
ATOM 656 N N . PHE A 1 81 ? 2.033 -6.497 -5.332 1.00 97.62 81 PHE A N 1
ATOM 657 C CA . PHE A 1 81 ? 3.201 -5.644 -5.535 1.00 97.62 81 PHE A CA 1
ATOM 658 C C . PHE A 1 81 ? 4.517 -6.350 -5.212 1.00 97.62 81 PHE A C 1
ATOM 660 O O . PHE A 1 81 ? 5.461 -6.245 -5.994 1.00 97.62 81 PHE A O 1
ATOM 667 N N . LEU A 1 82 ? 4.588 -7.096 -4.105 1.00 97.56 82 LEU A N 1
ATOM 668 C CA . LEU A 1 82 ? 5.783 -7.876 -3.770 1.00 97.56 82 LEU A CA 1
ATOM 669 C C . LEU A 1 82 ? 6.027 -8.993 -4.786 1.00 97.56 82 LEU A C 1
ATOM 671 O O . LEU A 1 82 ? 7.164 -9.201 -5.192 1.00 97.56 82 LEU A O 1
ATOM 675 N N . TRP A 1 83 ? 4.971 -9.664 -5.246 1.00 97.50 83 TRP A N 1
ATOM 676 C CA . TRP A 1 83 ? 5.070 -10.681 -6.289 1.00 97.50 83 TRP A CA 1
ATOM 677 C C . TRP A 1 83 ? 5.645 -10.104 -7.583 1.00 97.50 83 TRP A C 1
ATOM 679 O O . TRP A 1 83 ? 6.600 -10.645 -8.128 1.00 97.50 83 TRP A O 1
ATOM 689 N N . THR A 1 84 ? 5.112 -8.966 -8.031 1.00 95.94 84 THR A N 1
ATOM 690 C CA . THR A 1 84 ? 5.587 -8.256 -9.232 1.00 95.94 84 THR A CA 1
ATOM 691 C C . THR A 1 84 ? 7.034 -7.788 -9.092 1.00 95.94 84 THR A C 1
ATOM 693 O O . THR A 1 84 ? 7.785 -7.758 -10.058 1.00 95.94 84 THR A O 1
ATOM 696 N N . ALA A 1 85 ? 7.440 -7.399 -7.885 1.00 96.62 85 ALA A N 1
ATOM 697 C CA . ALA A 1 85 ? 8.790 -6.922 -7.634 1.00 96.62 85 ALA A CA 1
ATOM 698 C C . ALA A 1 85 ? 9.844 -8.041 -7.645 1.00 96.62 85 ALA A C 1
ATOM 700 O O . ALA A 1 85 ? 10.995 -7.787 -8.002 1.00 96.62 85 ALA A O 1
ATOM 701 N N . LEU A 1 86 ? 9.468 -9.246 -7.206 1.00 94.31 86 LEU A N 1
ATOM 702 C CA . LEU A 1 86 ? 10.385 -10.370 -6.982 1.00 94.31 86 LEU A CA 1
ATOM 703 C C . LEU A 1 86 ? 10.437 -11.377 -8.139 1.00 94.31 86 LEU A C 1
ATOM 705 O O . LEU A 1 86 ? 11.355 -12.194 -8.174 1.00 94.31 86 LEU A O 1
ATOM 709 N N . ASN A 1 87 ? 9.474 -11.324 -9.057 1.00 89.38 87 ASN A N 1
ATOM 710 C CA . ASN A 1 87 ? 9.385 -12.165 -10.252 1.00 89.38 87 ASN A CA 1
ATOM 711 C C . ASN A 1 87 ? 9.782 -11.340 -11.475 1.00 89.38 87 ASN A C 1
ATOM 713 O O . ASN A 1 87 ? 10.736 -11.666 -12.212 1.00 89.38 87 ASN A O 1
#

Foldseek 3Di:
DVVVVVVVVVVVVVVCCVPPVCCLLPDLVSLVVLQVQLVVLVVVLVCLPPVDDPVQQPPPPVSVVVSVVSNVVSVVSNCVSNVSNPD